Protein AF-A0A9W8KE29-F1 (afdb_monomer_lite)

Foldseek 3Di:
DDPPPPPPPDPCPVVPPDDDPDDPPCVVVVCPVVHDDDDDDDPDDDCPPPDPVVVVVVVVVVVVVVVVVVVVVVVVVVVVVVD

Secondary structure (DSSP, 8-state):
-----S--------------S---TTHHHHHHHS--PPPPP-SS---TTS-HHHHHHHHHHHHHHHHHHHHHHHHHHHHHH--

pLDDT: mean 83.71, std 17.18, range [43.84, 97.31]

Radius of gyration: 37.51 Å; chains: 1; bounding box: 103×40×65 Å

Sequence (83 aa):
MFFDFVTLGLLVVVKMSKTKNHTNHNQNKKAHRNGIKKPKTYRHPSLKGVCPKFLRNQRFAKRGTLLAGIKATAAAKAAAASA

Structure (mmCIF, N/CA/C/O backbone):
data_AF-A0A9W8KE29-F1
#
_entry.id   AF-A0A9W8KE29-F1
#
loop_
_atom_site.group_PDB
_atom_site.id
_atom_site.type_symbol
_atom_site.label_atom_id
_atom_site.label_alt_id
_atom_site.label_comp_id
_atom_site.label_asym_id
_atom_site.label_entity_id
_atom_site.label_seq_id
_atom_site.pdbx_PDB_ins_code
_atom_site.Cartn_x
_atom_site.Cartn_y
_atom_site.Cartn_z
_atom_site.occupancy
_atom_site.B_iso_or_equiv
_atom_site.auth_seq_id
_atom_site.auth_comp_id
_atom_site.auth_asym_id
_atom_site.auth_atom_id
_atom_site.pdbx_PDB_model_num
ATOM 1 N N . MET A 1 1 ? -76.990 -6.511 29.670 1.00 45.03 1 MET A N 1
ATOM 2 C CA . MET A 1 1 ? -76.257 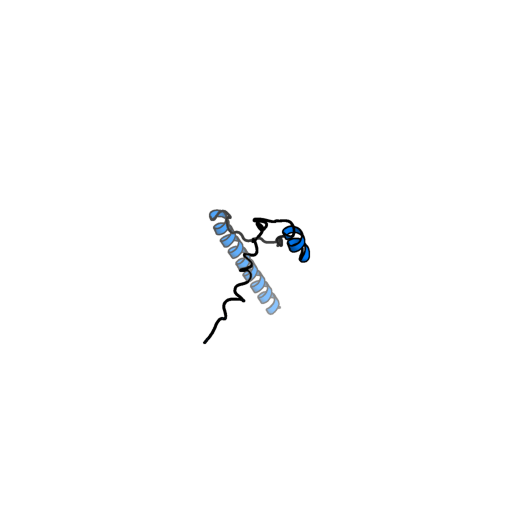-5.735 28.652 1.00 45.03 1 MET A CA 1
ATOM 3 C C . MET A 1 1 ? -75.387 -4.713 29.383 1.00 45.03 1 MET A C 1
ATOM 5 O O . MET A 1 1 ? -75.877 -3.663 29.760 1.00 45.03 1 MET A O 1
ATOM 9 N N . PHE A 1 2 ? -74.256 -5.186 29.911 1.00 46.22 2 PHE A N 1
ATOM 10 C CA . PHE A 1 2 ? -72.896 -4.797 29.484 1.00 46.22 2 PHE A CA 1
ATOM 11 C C . PHE A 1 2 ? -72.401 -3.491 30.129 1.00 46.22 2 PHE A C 1
ATOM 13 O O . PHE A 1 2 ? -72.181 -2.482 29.470 1.00 46.22 2 PHE A O 1
ATOM 20 N N . PHE A 1 3 ? -72.235 -3.543 31.454 1.00 46.78 3 PHE A N 1
ATOM 21 C CA . PHE A 1 3 ? -71.487 -2.565 32.244 1.00 46.78 3 PHE A CA 1
ATOM 22 C C . PHE A 1 3 ? -70.043 -3.080 32.394 1.00 46.78 3 PHE A C 1
ATOM 24 O O . PHE A 1 3 ? -69.681 -3.614 33.434 1.00 46.78 3 PHE A O 1
ATOM 31 N N . ASP A 1 4 ? -69.230 -2.949 31.342 1.00 49.53 4 ASP A N 1
ATOM 32 C CA . ASP A 1 4 ? -67.819 -3.372 31.335 1.00 49.53 4 ASP A CA 1
ATOM 33 C C . ASP A 1 4 ? -66.906 -2.213 30.900 1.00 49.53 4 ASP A C 1
ATOM 35 O O . ASP A 1 4 ? -66.413 -2.167 29.776 1.00 49.53 4 ASP A O 1
ATOM 39 N N . PHE A 1 5 ? -66.673 -1.244 31.792 1.00 43.84 5 PHE A N 1
ATOM 40 C CA . PHE A 1 5 ? -65.676 -0.177 31.575 1.00 43.84 5 PHE A CA 1
ATOM 41 C C . PHE A 1 5 ? -64.710 -0.021 32.766 1.00 43.84 5 PHE A C 1
ATOM 43 O O . PHE A 1 5 ? -64.239 1.071 33.067 1.00 43.84 5 PHE A O 1
ATOM 50 N N . VAL A 1 6 ? -64.417 -1.119 33.476 1.00 55.66 6 VAL A N 1
ATOM 51 C CA . VAL A 1 6 ? -63.529 -1.137 34.663 1.00 55.66 6 VAL A CA 1
ATOM 52 C C . VAL A 1 6 ? -62.074 -1.525 34.321 1.00 55.66 6 VAL A C 1
ATOM 54 O O . VAL A 1 6 ? -61.199 -1.486 35.177 1.00 55.66 6 VAL A O 1
ATOM 57 N N . THR A 1 7 ? -61.740 -1.805 33.058 1.00 54.50 7 THR A N 1
ATOM 58 C CA . THR A 1 7 ? -60.379 -2.230 32.654 1.00 54.50 7 THR A CA 1
ATOM 59 C C . THR A 1 7 ? -59.745 -1.348 31.577 1.00 54.50 7 THR A C 1
ATOM 61 O O . THR A 1 7 ? -59.065 -1.837 30.683 1.00 54.50 7 THR A O 1
ATOM 64 N N . LEU A 1 8 ? -59.913 -0.028 31.675 1.00 51.62 8 LEU A N 1
ATOM 65 C CA . LEU A 1 8 ? -58.990 0.945 31.065 1.00 51.62 8 LEU A CA 1
ATOM 66 C C . LEU A 1 8 ? -58.133 1.596 32.161 1.00 51.62 8 LEU A C 1
ATOM 68 O O . LEU A 1 8 ? -57.877 2.797 32.194 1.00 51.62 8 LEU A O 1
ATOM 72 N N . GLY A 1 9 ? -57.700 0.757 33.103 1.00 50.53 9 GLY A N 1
ATOM 73 C CA . GLY A 1 9 ? -56.652 1.078 34.049 1.00 50.53 9 GLY A CA 1
ATOM 74 C C . GLY A 1 9 ? -55.330 1.194 33.306 1.00 50.53 9 GLY A C 1
ATOM 75 O O . GLY A 1 9 ? -54.828 0.221 32.755 1.00 50.53 9 GLY A O 1
ATOM 76 N N . LEU A 1 10 ? -54.768 2.397 33.366 1.00 52.97 10 LEU A N 1
ATOM 77 C CA . LEU A 1 10 ? -53.355 2.662 33.160 1.00 52.97 10 LEU A CA 1
ATOM 78 C C . LEU A 1 10 ? -52.878 2.413 31.720 1.00 52.97 10 LEU A C 1
ATOM 80 O O . LEU A 1 10 ? -52.166 1.458 31.417 1.00 52.97 10 LEU A O 1
ATOM 84 N N . LEU A 1 11 ? -53.152 3.392 30.850 1.00 52.12 11 LEU A N 1
ATOM 85 C CA . LEU A 1 11 ? -52.178 3.773 29.831 1.00 52.12 11 LEU A CA 1
ATOM 86 C C . LEU A 1 11 ? -50.887 4.087 30.598 1.00 52.12 11 LEU A C 1
ATOM 88 O O . LEU A 1 11 ? -50.686 5.207 31.072 1.00 52.12 11 LEU A O 1
ATOM 92 N N . VAL A 1 12 ? -50.045 3.071 30.793 1.00 54.97 12 VAL A N 1
ATOM 93 C CA . VAL A 1 12 ? -48.653 3.237 31.175 1.00 54.97 12 VAL A CA 1
ATOM 94 C C . VAL A 1 12 ? -48.047 3.991 30.000 1.00 54.97 12 VAL A C 1
ATOM 96 O O . VAL A 1 12 ? -47.459 3.413 29.089 1.00 54.97 12 VAL A O 1
ATOM 99 N N . VAL A 1 13 ? -48.220 5.314 29.993 1.00 56.38 13 VAL A N 1
ATOM 100 C CA . VAL A 1 13 ? -47.268 6.222 29.381 1.00 56.38 13 VAL A CA 1
ATOM 101 C C . VAL A 1 13 ? -46.010 5.945 30.177 1.00 56.38 13 VAL A C 1
ATOM 103 O O . VAL A 1 13 ? -45.743 6.589 31.193 1.00 56.38 13 VAL A O 1
ATOM 106 N N . VAL A 1 14 ? -45.289 4.891 29.780 1.00 55.12 14 VAL A N 1
ATOM 107 C CA . VAL A 1 14 ? -43.920 4.660 30.194 1.00 55.12 14 VAL A CA 1
ATOM 108 C C . VAL A 1 14 ? -43.269 5.955 29.775 1.00 55.12 14 VAL A C 1
ATOM 110 O O . VAL A 1 14 ? -43.067 6.208 28.588 1.00 55.12 14 VAL A O 1
ATOM 113 N N . LYS A 1 15 ? -43.084 6.843 30.752 1.00 53.81 15 LYS A N 1
ATOM 114 C CA . LYS A 1 15 ? -42.315 8.060 30.620 1.00 53.81 15 LYS A CA 1
ATOM 115 C C . LYS A 1 15 ? -41.004 7.554 30.061 1.00 53.81 15 LYS A C 1
ATOM 117 O O . LYS A 1 15 ? -40.230 6.946 30.794 1.00 53.81 15 LYS A O 1
ATOM 122 N N . MET A 1 16 ? -40.821 7.700 28.750 1.00 58.62 16 MET A N 1
ATOM 123 C CA . MET A 1 16 ? -39.593 7.347 28.070 1.00 58.62 16 MET A CA 1
ATOM 124 C C . MET A 1 16 ? -38.590 8.354 28.610 1.00 58.62 16 MET A C 1
ATOM 126 O O . MET A 1 16 ? -38.433 9.458 28.088 1.00 58.62 16 MET A O 1
ATOM 130 N N . SER A 1 17 ? -38.049 8.042 29.789 1.00 68.88 17 SER A N 1
ATOM 131 C CA . SER A 1 17 ? -37.059 8.849 30.468 1.00 68.88 17 SER A CA 1
ATOM 132 C C . SER A 1 17 ? -35.960 9.036 29.443 1.00 68.88 17 SER A C 1
ATOM 134 O O . SER A 1 17 ? -35.495 8.038 28.887 1.00 68.88 17 SER A O 1
ATOM 136 N N . LYS A 1 18 ? -35.644 10.294 29.118 1.00 81.12 18 LYS A N 1
ATOM 137 C CA . LYS A 1 18 ? -34.753 10.645 28.008 1.00 81.12 18 LYS A CA 1
ATOM 138 C C . LYS A 1 18 ? -33.573 9.679 27.959 1.00 81.12 18 LYS A C 1
ATOM 140 O O . LYS A 1 18 ? -32.815 9.569 28.921 1.00 81.12 18 LYS A O 1
ATOM 145 N N . THR A 1 19 ? -33.450 8.960 26.851 1.00 85.25 19 THR A N 1
ATOM 146 C CA . THR A 1 19 ? -32.334 8.044 26.640 1.00 85.25 19 THR A CA 1
ATOM 147 C C . THR A 1 19 ? -31.082 8.853 26.300 1.00 85.25 19 THR A C 1
ATOM 149 O O . THR A 1 19 ? -31.137 10.054 26.017 1.00 85.25 19 THR A O 1
ATOM 152 N N . LYS A 1 20 ? -29.903 8.232 26.376 1.00 88.62 20 LYS A N 1
ATOM 153 C CA . LYS A 1 20 ? -28.659 8.945 26.079 1.00 88.62 20 LYS A CA 1
ATOM 154 C C . LYS A 1 20 ? -28.511 9.135 24.567 1.00 88.62 20 LYS A C 1
ATOM 156 O O . LYS A 1 20 ? -28.255 8.180 23.847 1.00 88.62 20 LYS A O 1
ATOM 161 N N . ASN A 1 21 ? -28.581 10.388 24.121 1.00 90.94 21 ASN A N 1
ATOM 162 C CA . ASN A 1 21 ? -28.546 10.765 22.701 1.00 90.94 21 ASN A CA 1
ATOM 163 C C . ASN A 1 21 ? -27.228 10.413 21.971 1.00 90.94 21 ASN A C 1
ATOM 165 O O . ASN A 1 21 ? -27.214 10.315 20.750 1.00 90.94 21 ASN A O 1
ATOM 169 N N . HIS A 1 22 ? -26.111 10.225 22.688 1.00 94.00 22 HIS A N 1
ATOM 170 C CA . HIS A 1 22 ? -24.818 9.857 22.097 1.00 94.00 22 HIS A CA 1
ATOM 171 C C . HIS A 1 22 ? -23.892 9.166 23.110 1.00 94.00 22 HIS A C 1
ATOM 173 O O . HIS A 1 22 ? -23.801 9.589 24.267 1.00 94.00 22 HIS A O 1
ATOM 179 N N . THR A 1 23 ? -23.163 8.129 22.682 1.00 93.56 23 THR A N 1
ATOM 180 C CA . THR A 1 23 ? -22.123 7.481 23.496 1.00 93.56 23 THR A CA 1
ATOM 181 C C . THR A 1 23 ? -20.986 6.901 22.651 1.00 93.56 23 THR A C 1
ATOM 183 O O . THR A 1 23 ? -21.206 6.183 21.675 1.00 93.56 23 THR A O 1
ATOM 186 N N . ASN A 1 24 ? -19.749 7.170 23.077 1.00 95.62 24 ASN A N 1
ATOM 187 C CA . ASN A 1 24 ? -18.526 6.573 22.531 1.00 95.62 24 ASN A CA 1
ATOM 188 C C . ASN A 1 24 ? -17.892 5.550 23.509 1.00 95.62 24 ASN A C 1
ATOM 190 O O . ASN A 1 24 ? -16.808 5.026 23.280 1.00 95.62 24 ASN A O 1
ATOM 194 N N . HIS A 1 25 ? -18.575 5.216 24.612 1.00 96.88 25 HIS A N 1
ATOM 195 C CA . HIS A 1 25 ? -17.974 4.466 25.725 1.00 96.88 25 HIS A CA 1
ATOM 196 C C . HIS A 1 25 ? -17.406 3.091 25.321 1.00 96.88 25 HIS A C 1
ATOM 198 O O . HIS A 1 25 ? -16.327 2.703 25.754 1.00 96.88 25 HIS A O 1
ATOM 204 N N . ASN A 1 26 ? -18.102 2.361 24.445 1.00 96.00 26 ASN A N 1
ATOM 205 C CA . ASN A 1 26 ? -17.708 1.006 24.050 1.00 96.00 26 ASN A CA 1
AT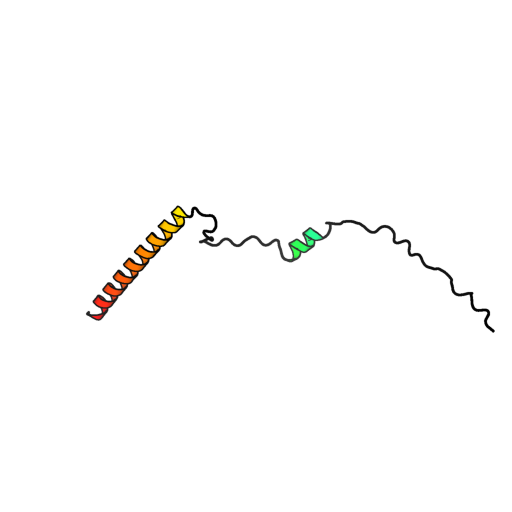OM 206 C C . ASN A 1 26 ? -17.060 0.931 22.652 1.00 96.00 26 ASN A C 1
ATOM 208 O O . ASN A 1 26 ? -16.762 -0.164 22.183 1.00 96.00 26 ASN A O 1
ATOM 212 N N . GLN A 1 27 ? -16.857 2.041 21.931 1.00 95.31 27 GLN A N 1
ATOM 213 C CA . GLN A 1 27 ? -16.356 1.940 20.547 1.00 95.31 27 GLN A CA 1
ATOM 214 C C . GLN A 1 27 ? -14.894 1.496 20.520 1.00 95.31 27 GLN A C 1
ATOM 216 O O . GLN A 1 27 ? -14.560 0.566 19.788 1.00 95.31 27 GLN A O 1
ATOM 221 N N . ASN A 1 28 ? -14.056 2.065 21.392 1.00 95.19 28 ASN A N 1
ATOM 222 C CA . ASN A 1 28 ? -12.646 1.683 21.499 1.00 95.19 28 ASN A CA 1
ATOM 223 C C . ASN A 1 28 ? -12.511 0.209 21.899 1.00 95.19 28 ASN A C 1
ATOM 225 O O . ASN A 1 28 ? -11.818 -0.553 21.229 1.00 95.19 28 ASN A O 1
ATOM 229 N N . LYS A 1 29 ? -13.257 -0.242 22.918 1.00 95.81 29 LYS A N 1
ATOM 230 C CA . LYS A 1 29 ? -13.257 -1.654 23.336 1.00 95.81 29 LYS A CA 1
ATOM 231 C C . LYS A 1 29 ? -13.652 -2.580 22.181 1.00 95.81 29 LYS A C 1
ATOM 233 O O . LYS A 1 29 ? -12.988 -3.589 21.964 1.00 95.81 29 LYS A O 1
ATOM 238 N N . LYS A 1 30 ? -14.667 -2.221 21.384 1.00 95.75 30 LYS A N 1
ATOM 239 C CA . LYS A 1 30 ? -15.054 -2.990 20.190 1.00 95.75 30 LYS A CA 1
ATOM 240 C C . LYS A 1 30 ? -13.969 -3.003 19.110 1.00 95.75 30 LYS A C 1
ATOM 242 O O . LYS A 1 30 ? -13.727 -4.072 18.559 1.00 95.75 30 LYS A O 1
ATOM 247 N N . ALA A 1 31 ? -13.324 -1.871 18.835 1.00 95.25 31 ALA A N 1
ATOM 248 C CA . ALA A 1 31 ? -12.248 -1.772 17.847 1.00 95.25 31 ALA A CA 1
ATOM 249 C C . ALA A 1 31 ? -11.020 -2.611 18.245 1.00 95.25 31 ALA A C 1
ATOM 251 O O . ALA A 1 31 ? -10.385 -3.235 17.396 1.00 95.25 31 ALA A O 1
ATOM 252 N N . HIS A 1 32 ? -10.722 -2.689 19.544 1.00 96.31 32 HIS A N 1
ATOM 253 C CA . HIS A 1 32 ? -9.601 -3.470 20.060 1.00 96.31 32 HIS A CA 1
ATOM 254 C C . HIS A 1 32 ? -9.873 -4.980 20.170 1.00 96.31 32 HIS A C 1
ATOM 256 O O . HIS A 1 32 ? -8.903 -5.732 20.155 1.00 96.31 32 HIS A O 1
ATOM 262 N N . ARG A 1 33 ? -11.133 -5.457 20.183 1.00 95.50 33 ARG A N 1
ATOM 263 C CA . ARG A 1 33 ? -11.448 -6.910 20.192 1.00 95.50 33 ARG A CA 1
ATOM 264 C C . ARG A 1 33 ? -10.796 -7.676 19.037 1.00 95.50 33 ARG A C 1
ATOM 266 O O . ARG A 1 33 ? -10.325 -8.787 19.232 1.00 95.50 33 ARG A O 1
ATOM 273 N N . ASN A 1 34 ? -10.732 -7.066 17.854 1.00 91.12 34 ASN A N 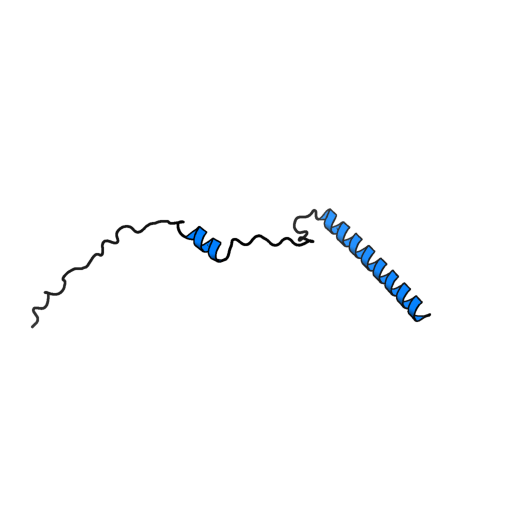1
ATOM 274 C CA . ASN A 1 34 ? -10.108 -7.652 16.660 1.00 91.12 34 ASN A CA 1
ATOM 275 C C . ASN A 1 34 ? -8.735 -7.012 16.348 1.00 91.12 34 ASN A C 1
ATOM 277 O O . ASN A 1 34 ? -8.063 -7.398 15.381 1.00 91.12 34 ASN A O 1
ATOM 281 N N . GLY A 1 35 ? -8.324 -6.046 17.177 1.00 94.62 35 GLY A N 1
ATOM 282 C CA . GLY A 1 35 ? -7.161 -5.185 16.997 1.00 94.62 35 GLY A CA 1
ATOM 283 C C . GLY A 1 35 ? -7.325 -4.153 15.875 1.00 94.62 35 GLY A C 1
ATOM 284 O O . GLY A 1 35 ? -7.895 -4.432 14.819 1.00 94.62 35 GLY A O 1
ATOM 285 N N . ILE A 1 36 ? -6.745 -2.965 16.068 1.00 94.69 36 ILE A N 1
ATOM 286 C CA . ILE A 1 36 ? -6.651 -1.941 15.019 1.00 94.69 36 ILE A CA 1
ATOM 287 C C . ILE A 1 36 ? -5.624 -2.412 13.984 1.00 94.69 36 ILE A C 1
ATOM 289 O O . ILE A 1 36 ? -4.422 -2.474 14.258 1.00 94.69 36 ILE A O 1
ATOM 293 N N . LYS A 1 37 ? -6.094 -2.790 12.792 1.00 94.12 37 LYS A N 1
ATOM 294 C CA . LYS A 1 37 ? -5.228 -3.298 11.723 1.00 94.12 37 LYS A CA 1
ATOM 295 C C . LYS A 1 37 ? -4.456 -2.153 11.071 1.00 94.12 37 LYS A C 1
ATOM 297 O O . LYS A 1 37 ? -5.042 -1.176 10.617 1.00 94.12 37 LYS A O 1
ATOM 302 N N . LYS A 1 38 ? -3.134 -2.307 10.995 1.00 94.12 38 LYS A N 1
ATOM 303 C CA . LYS A 1 38 ? -2.253 -1.396 10.255 1.00 94.12 38 LYS A CA 1
ATOM 304 C C . LYS A 1 38 ? -2.326 -1.703 8.750 1.00 94.12 38 LYS A C 1
ATOM 306 O O . LYS A 1 38 ? -2.507 -2.872 8.392 1.00 94.12 38 LYS A O 1
ATOM 311 N N . PRO A 1 39 ? -2.169 -0.702 7.863 1.00 93.62 39 PRO A N 1
ATOM 312 C CA . PRO A 1 39 ? -2.041 -0.963 6.435 1.00 93.62 39 PRO A CA 1
ATOM 313 C C . PRO A 1 39 ? -0.800 -1.822 6.177 1.00 93.62 39 PRO A C 1
ATOM 315 O O . PRO A 1 39 ? 0.249 -1.628 6.793 1.00 93.62 39 PRO A O 1
ATOM 318 N N . LYS A 1 40 ? -0.922 -2.790 5.267 1.00 92.50 40 LYS A N 1
ATOM 319 C CA . LYS A 1 40 ? 0.201 -3.647 4.881 1.00 92.50 40 LYS A CA 1
ATOM 320 C C . LYS A 1 40 ? 1.150 -2.861 3.982 1.00 92.50 40 LYS A C 1
ATOM 322 O O . LYS A 1 40 ? 0.715 -2.287 2.984 1.00 92.50 40 LYS A O 1
ATOM 327 N N . THR A 1 41 ? 2.434 -2.862 4.316 1.00 92.31 41 THR A N 1
ATOM 328 C CA . THR A 1 41 ? 3.486 -2.336 3.446 1.00 92.31 41 THR A CA 1
ATOM 329 C C . THR A 1 41 ? 4.003 -3.459 2.552 1.00 92.31 41 THR A C 1
ATOM 331 O O . THR A 1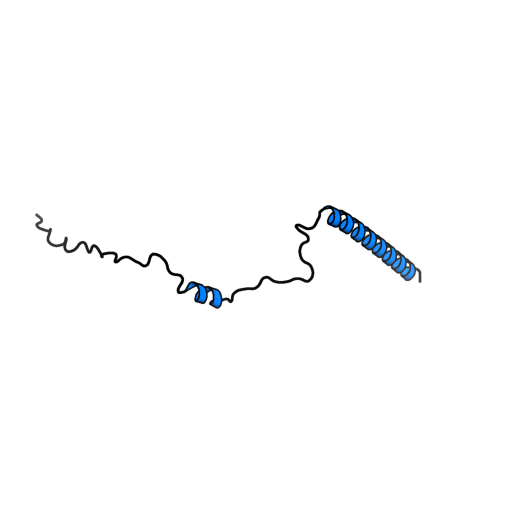 41 ? 4.315 -4.554 3.014 1.00 92.31 41 THR A O 1
ATOM 334 N N . TYR A 1 42 ? 4.076 -3.194 1.251 1.00 93.31 42 TYR A N 1
ATOM 335 C CA . TYR A 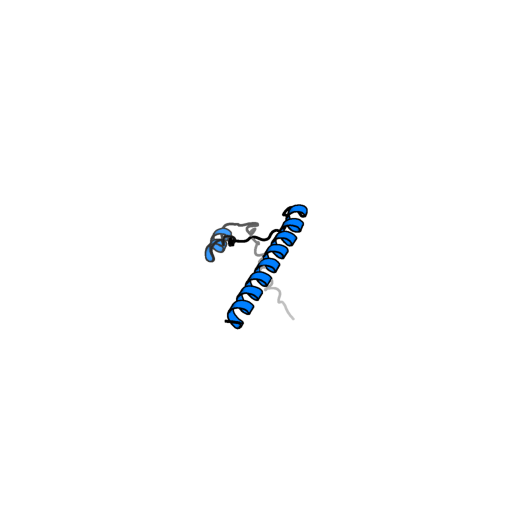1 42 ? 4.702 -4.086 0.277 1.00 93.31 42 TYR A CA 1
ATOM 336 C C . TYR A 1 42 ? 5.967 -3.419 -0.258 1.00 93.31 42 TYR A C 1
ATOM 338 O O . TYR A 1 42 ? 6.037 -2.191 -0.318 1.00 93.31 42 TYR A O 1
ATOM 346 N N . ARG A 1 43 ? 6.955 -4.212 -0.697 1.00 94.81 43 ARG A N 1
ATOM 347 C CA . ARG A 1 43 ? 8.215 -3.684 -1.258 1.00 94.81 43 ARG A CA 1
ATOM 348 C C . ARG A 1 43 ? 7.992 -2.781 -2.479 1.00 94.81 43 ARG A C 1
ATOM 350 O O . ARG A 1 43 ? 8.793 -1.888 -2.735 1.00 94.81 43 ARG A O 1
ATOM 357 N N . HIS A 1 44 ? 6.906 -3.000 -3.219 1.00 93.19 44 HIS A N 1
ATOM 358 C CA . HIS A 1 44 ? 6.560 -2.237 -4.415 1.00 93.19 44 HIS A CA 1
ATOM 359 C C . HIS A 1 44 ? 5.134 -1.670 -4.304 1.00 93.19 44 HIS A C 1
ATOM 361 O O . HIS A 1 44 ? 4.173 -2.428 -4.442 1.00 93.19 44 HIS A O 1
ATOM 367 N N . PRO A 1 45 ? 4.970 -0.357 -4.047 1.00 91.94 45 PRO A N 1
ATOM 368 C CA . PRO A 1 45 ? 3.662 0.292 -4.040 1.00 91.94 45 PRO A CA 1
ATOM 369 C C . PRO A 1 45 ? 3.156 0.581 -5.463 1.00 91.94 45 PRO A C 1
ATOM 371 O O . PRO A 1 45 ? 3.902 0.520 -6.444 1.00 91.94 45 PRO A O 1
ATOM 374 N N . SER A 1 46 ? 1.877 0.947 -5.587 1.00 92.62 46 SER A N 1
ATOM 375 C CA . SER A 1 46 ? 1.318 1.413 -6.860 1.00 92.62 46 SER A CA 1
ATOM 376 C C . SER A 1 46 ? 1.906 2.766 -7.265 1.00 92.62 46 SER A C 1
ATOM 378 O O . SER A 1 46 ? 1.970 3.672 -6.442 1.00 92.62 46 SER A O 1
ATOM 380 N N . LEU A 1 47 ? 2.218 2.953 -8.549 1.00 93.00 47 LEU A N 1
ATOM 381 C CA . LEU A 1 47 ? 2.722 4.224 -9.095 1.00 93.00 47 LEU A CA 1
ATOM 382 C C . LEU A 1 47 ? 1.606 5.228 -9.463 1.00 93.00 47 LEU A C 1
ATOM 384 O O . LEU A 1 47 ? 1.802 6.106 -10.304 1.00 93.00 47 LEU A O 1
ATOM 388 N N . LYS A 1 48 ? 0.411 5.093 -8.874 1.00 92.62 48 LYS A N 1
ATOM 389 C CA . LYS A 1 48 ? -0.700 6.031 -9.102 1.00 92.62 48 LYS A CA 1
ATOM 390 C C . LYS A 1 48 ? -0.341 7.392 -8.492 1.00 92.62 48 LYS A C 1
ATOM 392 O O . LYS A 1 48 ? 0.120 7.445 -7.360 1.00 92.62 48 LYS A O 1
ATOM 397 N N . GLY A 1 49 ? -0.535 8.474 -9.247 1.00 94.31 49 GLY A N 1
ATOM 398 C CA . GLY A 1 49 ? -0.177 9.838 -8.825 1.00 94.31 49 GLY A CA 1
ATOM 399 C C . GLY A 1 49 ? 1.280 10.243 -9.088 1.00 94.31 49 GLY A C 1
ATOM 400 O O . GLY A 1 49 ? 1.641 11.390 -8.848 1.00 94.31 49 GLY A O 1
ATOM 401 N N . VAL A 1 50 ? 2.120 9.347 -9.619 1.00 94.62 50 VAL A N 1
ATOM 402 C CA . VAL A 1 50 ? 3.487 9.691 -10.043 1.00 94.62 50 VAL A CA 1
ATOM 403 C C . VAL A 1 50 ? 3.451 10.445 -11.377 1.00 94.62 50 VAL A C 1
ATOM 405 O O . VAL A 1 50 ? 2.603 10.178 -12.229 1.00 94.62 50 VAL A O 1
ATOM 408 N N . CYS A 1 51 ? 4.396 11.373 -11.573 1.00 96.19 51 CYS A N 1
ATOM 409 C CA . CYS A 1 51 ? 4.508 12.203 -12.773 1.00 96.19 51 CYS A CA 1
ATOM 410 C C . CYS A 1 51 ? 4.363 11.379 -14.075 1.00 96.19 51 CYS A C 1
ATOM 412 O O . CYS A 1 51 ? 5.187 10.491 -14.335 1.00 96.19 51 CYS A O 1
ATOM 414 N N . PRO A 1 52 ? 3.378 11.695 -14.942 1.00 95.75 52 PRO A N 1
ATOM 415 C CA . PRO A 1 52 ? 3.144 10.942 -16.172 1.00 95.75 52 PRO A CA 1
ATOM 416 C C . PRO A 1 52 ? 4.367 10.881 -17.094 1.00 95.75 52 PRO A C 1
ATOM 418 O O . PRO A 1 52 ? 4.633 9.833 -17.681 1.00 95.75 52 PRO A O 1
ATOM 421 N N . LYS A 1 53 ? 5.155 11.964 -17.189 1.00 97.31 53 LYS A N 1
ATOM 422 C CA . LYS A 1 53 ? 6.378 12.015 -18.014 1.00 97.31 53 LYS A CA 1
ATOM 423 C C . LYS A 1 53 ? 7.398 10.962 -17.567 1.00 97.31 53 LYS A C 1
ATOM 425 O O . LYS A 1 53 ? 7.928 10.225 -18.399 1.00 97.31 53 LYS A O 1
ATOM 430 N N . PHE A 1 54 ? 7.607 10.838 -16.256 1.00 96.12 54 PHE A N 1
ATOM 431 C CA . PHE A 1 54 ? 8.493 9.826 -15.684 1.00 96.12 54 PHE A CA 1
ATOM 432 C C . PHE A 1 54 ? 7.976 8.407 -15.951 1.00 96.12 54 PHE A C 1
ATOM 434 O O . PHE A 1 54 ? 8.745 7.539 -16.365 1.00 96.12 54 PHE A O 1
ATOM 441 N N . LEU A 1 55 ? 6.668 8.175 -15.796 1.00 95.31 55 LEU A N 1
ATOM 442 C CA . LEU A 1 55 ? 6.065 6.861 -16.036 1.00 95.31 55 LEU A CA 1
ATOM 443 C C . LEU A 1 55 ? 6.168 6.416 -17.497 1.00 95.31 55 LEU A C 1
ATOM 445 O O . LEU A 1 55 ? 6.445 5.242 -17.754 1.00 95.31 55 LEU A O 1
ATOM 449 N N . ARG A 1 56 ? 5.997 7.333 -18.462 1.00 95.88 56 ARG A N 1
ATOM 450 C CA . ARG A 1 56 ? 6.178 6.998 -19.884 1.00 95.88 56 ARG A CA 1
ATOM 451 C C . ARG A 1 56 ? 7.613 6.564 -20.164 1.00 95.88 56 ARG A C 1
ATOM 453 O O . ARG A 1 56 ? 7.799 5.512 -20.771 1.00 95.88 56 ARG A O 1
ATOM 460 N N . ASN A 1 57 ? 8.599 7.308 -19.663 1.00 96.25 57 ASN A N 1
ATOM 461 C CA . ASN A 1 57 ? 10.008 6.949 -19.817 1.00 96.25 57 ASN A CA 1
ATOM 462 C C . ASN A 1 57 ? 10.334 5.602 -19.151 1.00 96.25 57 ASN A C 1
ATOM 464 O O . ASN A 1 57 ? 10.866 4.699 -19.794 1.00 96.25 57 ASN A O 1
ATOM 468 N N . GLN A 1 58 ? 9.937 5.424 -17.886 1.00 95.62 58 GLN A N 1
ATOM 469 C CA . GLN A 1 58 ? 10.184 4.189 -17.142 1.00 95.62 58 GLN A CA 1
ATOM 470 C C . GLN A 1 58 ? 9.583 2.964 -17.852 1.00 95.62 58 GLN A C 1
ATOM 472 O O . GLN A 1 58 ? 10.203 1.899 -17.874 1.00 95.62 58 GLN A O 1
ATOM 477 N N . ARG A 1 59 ? 8.395 3.105 -18.458 1.00 95.00 59 ARG A N 1
ATOM 478 C CA . ARG A 1 59 ? 7.752 2.037 -19.236 1.00 95.00 59 ARG A CA 1
ATOM 479 C C . ARG A 1 59 ? 8.602 1.612 -20.434 1.00 95.00 59 ARG A C 1
ATOM 481 O O . ARG A 1 59 ? 8.759 0.415 -20.664 1.00 95.00 59 ARG A O 1
ATOM 488 N N . PHE A 1 60 ? 9.134 2.568 -21.193 1.00 96.25 60 PHE A N 1
ATOM 489 C CA . PHE A 1 60 ? 9.965 2.266 -22.360 1.00 96.25 60 PHE A CA 1
ATOM 490 C C . PHE A 1 60 ? 11.321 1.678 -21.958 1.00 96.25 60 PHE A C 1
ATOM 492 O O . PHE A 1 60 ? 11.716 0.662 -22.525 1.00 96.25 60 PHE A O 1
ATOM 499 N N . ALA A 1 61 ? 11.967 2.225 -20.925 1.00 95.81 61 ALA A N 1
ATOM 500 C CA . ALA A 1 61 ? 13.233 1.707 -20.409 1.00 95.81 61 ALA A CA 1
ATOM 501 C C . ALA A 1 61 ? 13.114 0.243 -19.949 1.00 95.81 61 ALA A C 1
ATOM 503 O O . ALA A 1 61 ? 13.875 -0.611 -20.400 1.00 95.81 61 ALA A O 1
ATOM 504 N N . LYS A 1 62 ? 12.100 -0.074 -19.127 1.00 94.88 62 LYS A N 1
ATOM 505 C CA . LYS A 1 62 ? 11.827 -1.450 -18.673 1.00 94.88 62 LYS A CA 1
ATOM 506 C C . LYS A 1 62 ? 11.547 -2.397 -19.839 1.00 94.88 62 LYS A C 1
ATOM 508 O O . LYS A 1 62 ? 12.014 -3.528 -19.843 1.00 94.88 62 LYS A O 1
ATOM 513 N N . ARG A 1 63 ? 10.785 -1.952 -20.843 1.00 95.56 63 ARG A N 1
ATOM 514 C CA . ARG A 1 63 ? 10.511 -2.771 -22.030 1.00 95.56 63 ARG A CA 1
ATOM 515 C C . ARG A 1 63 ? 1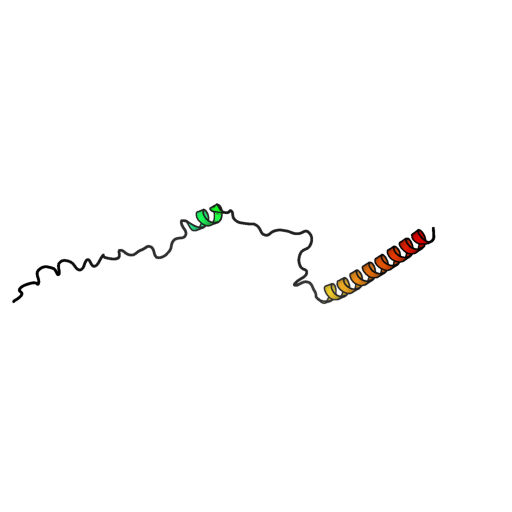1.789 -3.059 -22.822 1.00 95.56 63 ARG A C 1
ATOM 517 O O . ARG A 1 63 ? 11.971 -4.190 -23.259 1.00 95.56 63 ARG A O 1
ATOM 524 N N . GLY A 1 64 ? 12.663 -2.066 -22.987 1.00 95.50 64 GLY A N 1
ATOM 525 C CA . GLY A 1 64 ? 13.945 -2.232 -23.674 1.00 95.50 64 GLY A CA 1
ATOM 526 C C . GLY A 1 64 ? 14.855 -3.248 -22.982 1.00 95.50 64 GLY A C 1
ATOM 527 O O . GLY A 1 64 ? 15.336 -4.175 -23.633 1.00 95.50 64 GLY A O 1
ATOM 528 N N . THR A 1 65 ? 15.026 -3.133 -21.662 1.00 95.44 65 THR A N 1
ATOM 529 C CA . THR A 1 65 ? 15.872 -4.057 -20.888 1.00 95.44 65 THR A CA 1
ATOM 530 C C . THR A 1 65 ? 15.325 -5.482 -20.882 1.00 95.44 65 THR A C 1
ATOM 532 O O . THR A 1 65 ? 16.091 -6.426 -21.063 1.00 95.44 65 THR A O 1
ATOM 535 N N . LEU A 1 66 ? 14.003 -5.651 -20.753 1.00 95.00 66 LEU A N 1
ATOM 536 C CA . LEU A 1 66 ? 13.361 -6.967 -20.821 1.00 95.00 66 LEU A CA 1
ATOM 537 C C . LEU A 1 66 ? 13.577 -7.636 -22.182 1.00 95.00 66 LEU A C 1
ATOM 539 O O . LEU A 1 66 ? 13.961 -8.800 -22.233 1.00 95.00 66 LEU A O 1
ATOM 543 N N . LEU A 1 67 ? 13.380 -6.908 -23.286 1.00 93.44 67 LEU A N 1
ATOM 544 C CA . LEU A 1 67 ? 13.594 -7.457 -24.628 1.00 93.44 67 LEU A CA 1
ATOM 545 C C . LEU A 1 67 ? 15.061 -7.832 -24.871 1.00 93.44 67 LEU A C 1
ATOM 547 O O . LEU A 1 67 ? 15.327 -8.881 -25.454 1.00 93.44 67 LEU A O 1
ATOM 551 N N . ALA A 1 68 ? 16.009 -7.007 -24.419 1.00 92.94 68 ALA A N 1
ATOM 552 C CA . ALA A 1 68 ? 17.434 -7.314 -24.520 1.00 92.94 68 ALA A CA 1
ATOM 553 C C . ALA A 1 68 ? 17.802 -8.573 -23.717 1.00 92.94 68 ALA A C 1
ATOM 555 O O . ALA A 1 68 ? 18.479 -9.454 -24.242 1.00 92.94 68 ALA A O 1
ATOM 556 N N . GLY A 1 69 ? 17.290 -8.704 -22.488 1.00 92.25 69 GLY A N 1
ATOM 557 C CA . GLY A 1 69 ? 17.494 -9.897 -21.663 1.00 92.25 69 GLY A CA 1
ATOM 558 C C . GLY A 1 69 ? 16.890 -11.164 -22.278 1.00 92.25 69 GLY A C 1
ATOM 559 O O . GLY A 1 69 ? 17.535 -12.211 -22.292 1.00 92.25 69 GLY A O 1
ATOM 560 N N . ILE A 1 70 ? 15.689 -11.079 -22.860 1.00 93.25 70 ILE A N 1
ATOM 561 C CA . ILE A 1 70 ? 15.060 -12.207 -23.571 1.00 93.25 70 ILE A CA 1
ATOM 562 C C . ILE A 1 70 ? 15.906 -12.629 -24.780 1.00 93.25 70 ILE A C 1
ATOM 564 O O . ILE A 1 70 ? 16.131 -13.816 -24.992 1.00 93.25 70 ILE A O 1
ATOM 568 N N . LYS A 1 71 ? 16.427 -11.675 -25.558 1.00 91.88 71 LYS A N 1
ATOM 569 C CA . LYS A 1 71 ? 17.315 -11.985 -26.690 1.00 91.88 71 LYS A CA 1
ATOM 570 C C . LYS A 1 71 ? 18.619 -12.638 -26.236 1.00 91.88 71 LYS A C 1
ATOM 572 O O . LYS A 1 71 ? 19.027 -13.632 -26.825 1.00 91.88 71 LYS A O 1
ATOM 577 N N . ALA A 1 72 ? 19.244 -12.113 -25.183 1.00 90.62 72 ALA A N 1
ATOM 578 C CA . ALA A 1 72 ? 20.479 -12.667 -24.633 1.00 90.62 72 ALA A CA 1
ATOM 579 C C . ALA A 1 72 ? 20.278 -14.096 -24.106 1.00 90.62 72 ALA A C 1
ATOM 581 O O . ALA A 1 72 ? 21.072 -14.982 -24.406 1.00 90.62 72 ALA A O 1
ATOM 582 N N . THR A 1 73 ? 19.184 -14.345 -23.383 1.00 92.31 73 THR A N 1
ATOM 583 C CA . THR A 1 73 ? 18.845 -15.691 -22.890 1.00 92.31 73 THR A CA 1
ATOM 584 C C . THR A 1 73 ? 18.511 -16.658 -24.024 1.00 92.31 73 THR A C 1
ATOM 586 O O . THR A 1 73 ? 18.948 -17.805 -23.982 1.00 92.31 73 THR A O 1
ATOM 589 N N . ALA A 1 74 ? 17.804 -16.215 -25.068 1.00 90.25 74 ALA A N 1
ATOM 590 C CA . ALA A 1 74 ? 17.535 -17.031 -26.250 1.00 90.25 74 ALA A CA 1
ATOM 591 C C . ALA A 1 74 ? 18.820 -17.385 -27.019 1.00 90.25 74 ALA A C 1
ATOM 593 O O . ALA A 1 74 ? 19.001 -18.541 -27.390 1.00 90.25 74 ALA A O 1
ATOM 594 N N . ALA A 1 75 ? 19.730 -16.425 -27.204 1.00 87.75 75 ALA A N 1
ATOM 595 C CA . ALA A 1 75 ? 21.026 -16.660 -27.838 1.00 87.75 75 ALA A CA 1
ATOM 596 C C . ALA A 1 75 ? 21.902 -17.615 -27.011 1.00 87.75 75 ALA A C 1
ATOM 598 O O . ALA A 1 75 ? 22.457 -18.561 -27.561 1.00 87.75 75 ALA A O 1
ATOM 599 N N . ALA A 1 76 ? 21.962 -17.428 -25.688 1.00 88.81 76 ALA A N 1
ATOM 600 C CA . ALA A 1 76 ? 22.672 -18.336 -24.788 1.00 88.81 76 ALA A CA 1
ATOM 601 C C . ALA A 1 76 ? 22.086 -19.757 -24.831 1.00 88.81 76 ALA A C 1
ATOM 603 O O . ALA A 1 76 ? 22.829 -20.733 -24.866 1.00 88.81 76 ALA A O 1
ATOM 604 N N . LYS A 1 77 ? 20.755 -19.885 -24.890 1.00 86.56 77 LYS A N 1
ATOM 605 C CA . LYS A 1 77 ? 20.079 -21.182 -25.014 1.00 86.56 77 LYS A CA 1
ATOM 606 C C . LYS A 1 77 ? 20.330 -21.846 -26.370 1.00 86.56 77 LYS A C 1
ATOM 608 O O . LYS A 1 77 ? 20.502 -23.057 -26.408 1.00 86.56 77 LYS A O 1
ATOM 613 N N . ALA A 1 78 ? 20.358 -21.082 -27.462 1.00 85.25 78 ALA A N 1
ATOM 614 C CA . ALA A 1 78 ? 20.695 -21.602 -28.786 1.00 85.25 78 ALA A CA 1
ATOM 615 C C . ALA A 1 78 ? 22.153 -22.085 -28.841 1.00 85.25 78 ALA A C 1
ATOM 617 O O . ALA A 1 78 ? 22.398 -23.190 -29.308 1.00 85.25 78 ALA A O 1
ATOM 618 N N . ALA A 1 79 ? 23.088 -21.312 -28.278 1.00 83.06 79 ALA A N 1
ATOM 619 C CA . ALA A 1 79 ? 24.493 -21.702 -28.166 1.00 83.06 79 ALA A CA 1
ATOM 620 C C . ALA A 1 79 ? 24.681 -22.978 -27.324 1.00 83.06 79 ALA A C 1
ATOM 622 O O . ALA A 1 79 ? 25.475 -23.838 -27.689 1.00 83.06 79 ALA A O 1
ATOM 623 N N . ALA A 1 80 ? 23.916 -23.128 -26.238 1.00 76.31 80 ALA A N 1
ATOM 624 C CA . ALA A 1 80 ? 23.930 -24.328 -25.400 1.00 76.31 80 ALA A CA 1
ATOM 625 C C . ALA A 1 80 ? 23.240 -25.549 -26.038 1.00 76.31 80 ALA A C 1
ATOM 627 O O . ALA A 1 80 ? 23.460 -26.658 -25.578 1.00 76.31 80 ALA A O 1
ATOM 628 N N . ALA A 1 81 ? 22.389 -25.359 -27.052 1.00 78.25 81 ALA A N 1
ATOM 629 C CA . ALA A 1 81 ? 21.755 -26.452 -27.794 1.00 78.25 81 ALA A CA 1
ATOM 630 C C . ALA A 1 81 ? 22.591 -26.924 -28.997 1.00 78.25 81 ALA A C 1
ATOM 632 O O . ALA A 1 81 ? 22.344 -28.003 -29.527 1.00 78.25 81 ALA A O 1
ATOM 633 N N . SER A 1 82 ? 23.541 -26.100 -29.450 1.00 63.53 82 SER A N 1
ATOM 634 C CA . SER A 1 82 ? 24.516 -26.431 -30.497 1.00 63.53 82 SER A CA 1
ATOM 635 C C . SER A 1 82 ? 25.851 -26.967 -29.960 1.00 63.53 82 SER A C 1
ATOM 637 O O . SER A 1 82 ? 26.740 -27.248 -30.760 1.00 63.53 82 SER A O 1
ATOM 639 N N . ALA A 1 83 ? 26.000 -27.051 -28.635 1.00 54.66 83 ALA A N 1
ATOM 640 C CA . ALA A 1 83 ? 27.111 -27.699 -27.938 1.00 54.66 83 ALA A CA 1
ATOM 641 C C . ALA A 1 83 ? 26.672 -29.087 -27.460 1.00 54.66 83 ALA A C 1
ATOM 643 O O . ALA A 1 83 ? 27.516 -30.007 -27.505 1.00 54.66 83 ALA A O 1
#